Protein AF-R7SFF5-F1 (afdb_monomer)

Radius of gyration: 12.75 Å; Cα contacts (8 Å, |Δi|>4): 28; chains: 1; bounding box: 28×17×31 Å

Foldseek 3Di:
DWDWDDDPPDIDIDDDDDDPPDPDDDDDPVVCVVVPHDDDDDPDDDDDDPPD

Mean predicted aligned error: 5.03 Å

Solvent-accessible surface area (backbone atoms only — not comparable to full-atom values): 3822 Å² total; per-residue (Å²): 84,85,46,73,49,77,54,94,95,42,80,44,81,47,77,44,86,90,58,92,88,52,95,67,90,84,74,60,67,69,59,39,50,76,74,64,59,85,83,77,87,67,96,61,85,80,86,76,84,82,87,124

pLDDT: mean 86.96, std 8.7, range [57.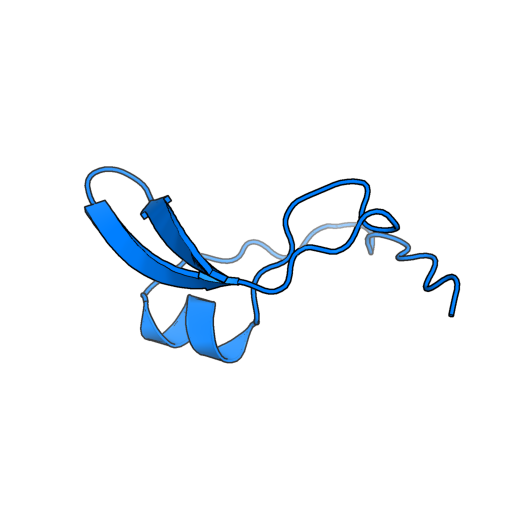0, 94.44]

Structure (mmCIF, N/CA/C/O backbone):
data_AF-R7SFF5-F1
#
_entry.id   AF-R7SFF5-F1
#
loop_
_atom_site.group_PDB
_atom_site.id
_atom_site.type_symbol
_atom_site.label_atom_id
_atom_site.label_alt_id
_atom_site.label_comp_id
_atom_site.label_asym_id
_atom_site.label_entity_id
_atom_site.label_seq_id
_atom_site.pdbx_PDB_ins_code
_atom_site.Cartn_x
_atom_site.Cartn_y
_atom_site.Cartn_z
_atom_site.occupancy
_atom_site.B_iso_or_equiv
_atom_site.auth_seq_id
_atom_site.auth_comp_id
_atom_site.auth_asym_id
_atom_site.auth_atom_id
_atom_site.pdbx_PDB_model_num
ATOM 1 N N . MET A 1 1 ? -8.427 -5.179 -11.173 1.00 85.81 1 MET A N 1
ATOM 2 C CA . MET A 1 1 ? -8.710 -6.503 -10.578 1.00 85.81 1 MET A CA 1
ATOM 3 C C . MET A 1 1 ? -9.188 -6.307 -9.145 1.00 85.81 1 MET A C 1
ATOM 5 O O . MET A 1 1 ? -8.506 -5.589 -8.420 1.00 85.81 1 MET A O 1
ATOM 9 N N . PRO A 1 2 ? -10.346 -6.85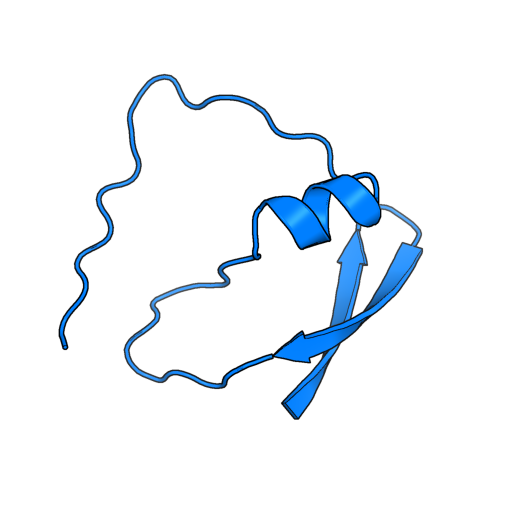6 -8.741 1.00 92.06 2 PRO A N 1
ATOM 10 C CA . PRO A 1 2 ? -10.788 -6.790 -7.350 1.00 92.06 2 PRO A CA 1
ATOM 11 C C . PRO A 1 2 ? -9.848 -7.614 -6.464 1.00 92.06 2 PRO A C 1
ATOM 13 O O . PRO A 1 2 ? -9.536 -8.757 -6.792 1.00 92.06 2 PRO A O 1
ATOM 16 N N . VAL A 1 3 ? -9.383 -7.024 -5.366 1.00 93.00 3 VAL A N 1
ATOM 17 C CA . VAL A 1 3 ? -8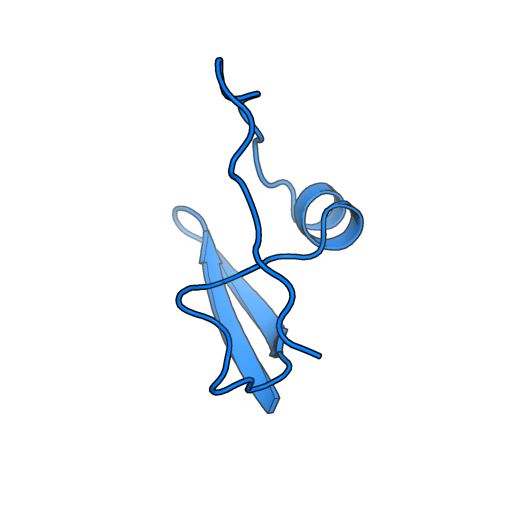.504 -7.665 -4.380 1.00 93.00 3 VAL A CA 1
ATOM 18 C C . VAL A 1 3 ? -8.870 -7.209 -2.969 1.00 93.00 3 VAL A C 1
ATOM 20 O O . VAL A 1 3 ? -9.530 -6.186 -2.786 1.00 93.00 3 VAL A O 1
ATOM 23 N N . THR A 1 4 ? -8.407 -7.951 -1.969 1.00 93.62 4 THR A N 1
ATOM 24 C CA . THR A 1 4 ? -8.553 -7.586 -0.55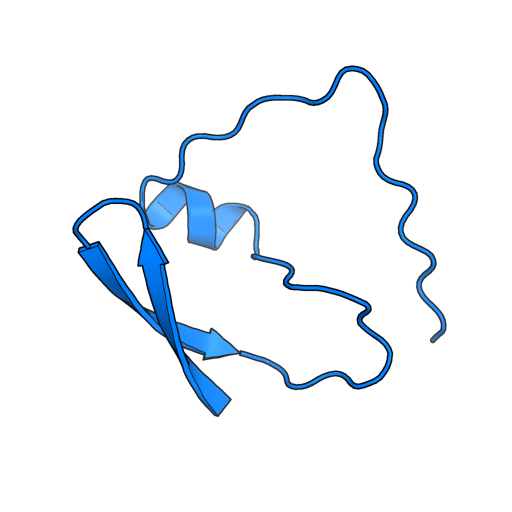8 1.00 93.62 4 THR A CA 1
ATOM 25 C C . THR A 1 4 ? -7.180 -7.294 0.027 1.00 93.62 4 THR A C 1
ATOM 27 O O . THR A 1 4 ? -6.281 -8.132 -0.045 1.00 93.62 4 THR A O 1
ATOM 30 N N . VAL A 1 5 ? -7.014 -6.115 0.625 1.00 91.31 5 VAL A N 1
ATOM 31 C CA . VAL A 1 5 ? -5.809 -5.754 1.383 1.00 91.31 5 VAL A CA 1
ATOM 32 C C . VAL A 1 5 ? -6.094 -5.935 2.868 1.00 91.31 5 VAL A C 1
ATOM 34 O O . VAL A 1 5 ? -7.101 -5.440 3.378 1.00 91.31 5 VAL A O 1
ATOM 37 N N . ARG A 1 6 ? -5.195 -6.631 3.572 1.00 90.31 6 ARG A N 1
ATOM 38 C CA . ARG A 1 6 ? -5.268 -6.784 5.028 1.00 90.31 6 ARG A CA 1
ATOM 39 C C . ARG A 1 6 ? -4.447 -5.694 5.708 1.00 90.31 6 ARG A C 1
ATOM 41 O O . ARG A 1 6 ? -3.236 -5.620 5.514 1.00 90.31 6 ARG A O 1
ATOM 48 N N . GLN A 1 7 ? -5.101 -4.886 6.531 1.00 87.38 7 GLN A N 1
ATOM 49 C CA . GLN A 1 7 ? -4.470 -3.871 7.368 1.00 87.38 7 GLN A CA 1
ATOM 50 C C . GLN A 1 7 ? -4.801 -4.174 8.830 1.00 87.38 7 GLN A C 1
ATOM 52 O O . GLN A 1 7 ? -5.958 -4.083 9.235 1.00 87.38 7 GLN A O 1
ATOM 57 N N . GLU A 1 8 ? -3.784 -4.520 9.623 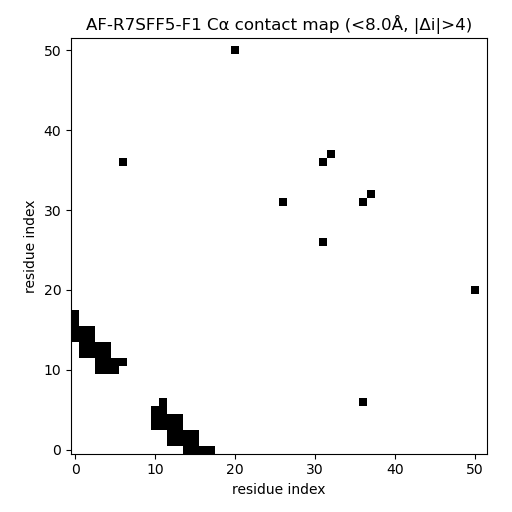1.00 84.56 8 GLU A N 1
ATOM 58 C CA . GLU A 1 8 ? -3.961 -4.941 11.021 1.00 84.56 8 GLU A CA 1
ATOM 59 C C . GLU A 1 8 ? -5.024 -6.061 11.124 1.00 84.56 8 GLU A C 1
ATOM 61 O O . GLU A 1 8 ? -4.834 -7.135 10.552 1.00 84.56 8 GLU A O 1
ATOM 66 N N . ASN A 1 9 ? -6.155 -5.794 11.788 1.00 86.94 9 ASN A N 1
ATOM 67 C CA . ASN A 1 9 ? -7.275 -6.726 11.972 1.00 86.94 9 ASN A CA 1
ATOM 68 C C . ASN A 1 9 ? -8.465 -6.437 11.040 1.00 86.94 9 ASN A C 1
ATOM 70 O O . ASN A 1 9 ? -9.600 -6.801 11.351 1.00 86.94 9 ASN A O 1
ATOM 74 N N . ARG A 1 10 ? -8.240 -5.730 9.927 1.00 91.56 10 ARG A N 1
ATOM 75 C CA . ARG A 1 10 ? -9.286 -5.348 8.972 1.00 91.56 10 ARG A CA 1
ATOM 76 C C . ARG A 1 10 ? -8.939 -5.821 7.569 1.00 91.56 10 ARG A C 1
ATOM 78 O O . ARG A 1 10 ? -7.791 -5.750 7.133 1.00 91.56 10 ARG A O 1
ATOM 85 N N . GLU A 1 11 ? -9.966 -6.256 6.857 1.00 94.44 11 GLU A N 1
ATOM 86 C CA . GLU A 1 11 ? -9.913 -6.557 5.432 1.00 94.44 11 GLU A CA 1
ATOM 87 C C . GLU A 1 11 ? -10.623 -5.448 4.660 1.00 94.44 11 GLU 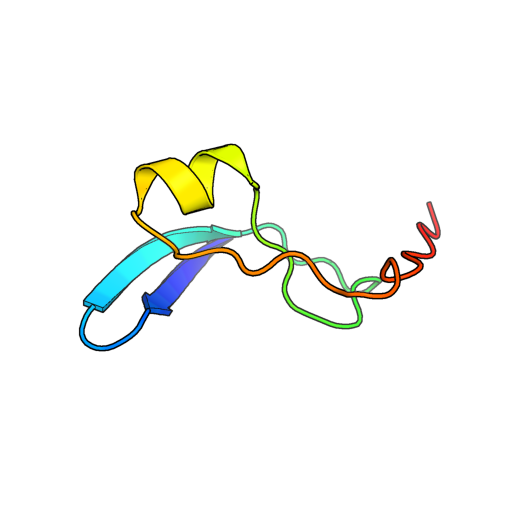A C 1
ATOM 89 O O . GLU A 1 11 ? -11.731 -5.042 5.015 1.00 94.44 11 GLU A O 1
ATOM 94 N N . ILE A 1 12 ? -9.962 -4.926 3.629 1.00 93.75 12 ILE A N 1
ATOM 95 C CA . ILE A 1 12 ? -10.451 -3.797 2.841 1.00 93.75 12 ILE A CA 1
ATOM 96 C C . ILE A 1 12 ? -10.481 -4.218 1.376 1.00 93.75 12 ILE A C 1
ATOM 98 O O . ILE A 1 12 ? -9.437 -4.478 0.774 1.00 93.75 12 ILE A O 1
ATOM 102 N N . ALA A 1 13 ? -11.682 -4.285 0.806 1.00 94.19 13 ALA A N 1
ATOM 103 C CA . ALA A 1 13 ? -11.868 -4.557 -0.613 1.00 94.19 13 ALA A CA 1
ATOM 104 C C . ALA A 1 13 ? -11.447 -3.337 -1.447 1.00 94.19 13 ALA A C 1
ATOM 106 O O . ALA A 1 13 ? -11.858 -2.207 -1.170 1.00 94.19 13 ALA A O 1
ATOM 107 N N . CYS A 1 14 ? -10.640 -3.558 -2.482 1.00 93.00 14 CYS A N 1
ATOM 108 C CA . CYS A 1 14 ? -10.208 -2.512 -3.399 1.00 93.00 14 CYS A CA 1
ATOM 109 C C . CYS A 1 14 ? -9.994 -3.040 -4.823 1.00 93.00 14 CYS A C 1
ATOM 111 O O . CYS A 1 14 ? -10.105 -4.233 -5.105 1.00 93.00 14 CYS A O 1
ATOM 113 N N . SER A 1 15 ? -9.719 -2.119 -5.745 1.00 94.00 15 SER A N 1
ATOM 114 C CA . SER A 1 15 ? -9.296 -2.449 -7.104 1.00 94.00 15 SER A CA 1
ATOM 115 C C . SER A 1 15 ? -7.800 -2.211 -7.242 1.00 94.00 15 SER A C 1
ATOM 117 O O . SER A 1 15 ? -7.316 -1.144 -6.877 1.00 94.00 15 SER A O 1
ATOM 119 N N . ALA A 1 16 ? -7.093 -3.186 -7.805 1.00 92.19 16 ALA A N 1
ATOM 120 C CA . ALA A 1 16 ? -5.671 -3.100 -8.112 1.00 92.19 16 ALA A CA 1
ATOM 121 C C . ALA A 1 16 ? -5.411 -3.204 -9.620 1.00 92.19 16 ALA A C 1
ATOM 123 O O . ALA A 1 16 ? -6.134 -3.904 -10.344 1.00 92.19 16 ALA A O 1
ATOM 124 N N . LEU A 1 17 ? -4.355 -2.529 -10.071 1.00 91.25 17 LEU A N 1
ATOM 125 C CA . LEU A 1 17 ? -3.707 -2.786 -11.353 1.00 91.25 17 LEU A CA 1
ATOM 126 C C . LEU A 1 17 ? -2.723 -3.948 -11.167 1.00 91.25 17 LEU A C 1
ATOM 128 O O . LEU A 1 17 ? -1.972 -3.959 -10.194 1.00 91.25 17 LEU A O 1
ATOM 132 N N . LEU A 1 18 ? -2.751 -4.928 -12.072 1.00 89.12 18 LEU A N 1
ATOM 133 C CA . LEU A 1 18 ? -1.730 -5.971 -12.116 1.00 89.12 18 LEU A CA 1
ATOM 134 C C . LEU A 1 18 ? -0.623 -5.501 -13.055 1.00 89.12 18 LEU A C 1
ATOM 136 O O . LEU A 1 18 ? -0.879 -5.305 -14.240 1.00 89.12 18 LEU A O 1
ATOM 140 N N . ASP A 1 19 ? 0.574 -5.324 -12.511 1.00 87.12 19 ASP A N 1
ATOM 141 C CA . ASP A 1 19 ? 1.734 -4.818 -13.235 1.00 87.12 19 ASP A CA 1
ATOM 142 C C . ASP A 1 19 ? 2.926 -5.754 -13.007 1.00 87.12 19 ASP A C 1
ATOM 144 O O . ASP A 1 19 ? 3.409 -5.899 -11.884 1.00 87.12 19 ASP A O 1
ATOM 148 N N . SER A 1 20 ? 3.381 -6.423 -14.070 1.00 87.75 20 SER A N 1
ATOM 149 C CA . SER A 1 20 ? 4.537 -7.324 -14.016 1.00 87.75 20 SER A CA 1
ATOM 150 C C . SER A 1 20 ? 5.873 -6.592 -13.862 1.00 87.75 20 SER A C 1
ATOM 152 O O . SER A 1 20 ? 6.863 -7.232 -13.516 1.00 87.75 20 SER A O 1
ATOM 154 N N . GLY A 1 21 ? 5.918 -5.281 -14.124 1.00 86.19 21 GLY A N 1
ATOM 155 C CA . GLY A 1 21 ? 7.090 -4.436 -13.890 1.00 86.19 21 GLY A CA 1
ATOM 156 C C . GLY A 1 21 ? 7.266 -4.035 -12.423 1.00 86.19 21 GLY A C 1
ATOM 157 O O . GLY A 1 21 ? 8.346 -3.602 -12.023 1.00 86.19 21 GLY A O 1
ATOM 158 N N . ALA A 1 22 ? 6.237 -4.213 -11.591 1.00 84.75 22 ALA A N 1
ATOM 159 C CA . ALA A 1 22 ? 6.279 -3.860 -10.181 1.00 84.75 22 ALA A CA 1
ATOM 160 C C . ALA A 1 22 ? 6.917 -4.976 -9.332 1.00 84.75 22 ALA A C 1
ATOM 162 O O . ALA A 1 22 ? 6.371 -6.067 -9.179 1.00 84.75 22 ALA A O 1
ATOM 163 N N . THR A 1 23 ? 8.036 -4.679 -8.665 1.00 85.44 23 THR A N 1
ATOM 164 C CA . THR A 1 23 ? 8.705 -5.612 -7.729 1.00 85.44 23 THR A CA 1
ATOM 165 C C . THR A 1 23 ? 8.012 -5.702 -6.358 1.00 85.44 23 THR A C 1
ATOM 167 O O . THR A 1 23 ? 8.560 -6.251 -5.403 1.00 85.44 23 THR A O 1
ATOM 170 N N . GLY A 1 24 ? 6.821 -5.123 -6.207 1.00 84.88 24 GLY A N 1
ATOM 171 C CA . GLY A 1 24 ? 6.130 -5.047 -4.927 1.00 84.88 24 GLY A CA 1
ATOM 172 C C . GLY A 1 24 ? 4.732 -4.456 -5.029 1.00 84.88 24 GLY A C 1
ATOM 173 O O . GLY A 1 24 ? 4.192 -4.254 -6.113 1.00 84.88 24 GLY A O 1
ATOM 174 N N . LEU A 1 25 ? 4.145 -4.185 -3.865 1.00 87.00 25 LEU A N 1
ATOM 175 C CA . LEU A 1 25 ? 2.815 -3.607 -3.748 1.00 87.00 25 LEU A CA 1
ATOM 176 C C . LEU A 1 25 ? 2.918 -2.107 -3.475 1.00 87.00 25 LEU A C 1
ATOM 178 O O . LEU A 1 25 ? 3.541 -1.678 -2.502 1.00 87.00 25 LEU A O 1
ATOM 182 N N . PHE A 1 26 ? 2.260 -1.325 -4.322 1.00 88.69 26 PHE A N 1
ATOM 183 C CA . PHE A 1 26 ? 2.176 0.122 -4.207 1.00 88.69 26 PHE A CA 1
ATOM 184 C C . PHE A 1 26 ? 0.730 0.509 -3.920 1.00 88.69 26 PHE A C 1
ATOM 186 O O . PHE A 1 26 ? -0.199 -0.010 -4.537 1.00 88.69 26 PHE A O 1
ATOM 193 N N . ILE A 1 27 ? 0.544 1.398 -2.950 1.00 89.94 27 ILE A N 1
ATOM 194 C CA . ILE A 1 27 ? -0.772 1.881 -2.538 1.00 89.94 27 ILE A CA 1
ATOM 195 C C . ILE A 1 27 ? -0.827 3.370 -2.830 1.00 89.94 27 ILE A C 1
ATOM 197 O O . ILE A 1 27 ? 0.090 4.109 -2.468 1.00 89.94 27 ILE A O 1
ATOM 201 N N . ASP A 1 28 ? -1.922 3.800 -3.449 1.00 90.88 28 ASP A N 1
ATOM 202 C CA . ASP A 1 28 ? -2.221 5.215 -3.608 1.00 90.88 28 ASP A CA 1
ATOM 203 C C . ASP A 1 28 ? -2.272 5.923 -2.243 1.00 90.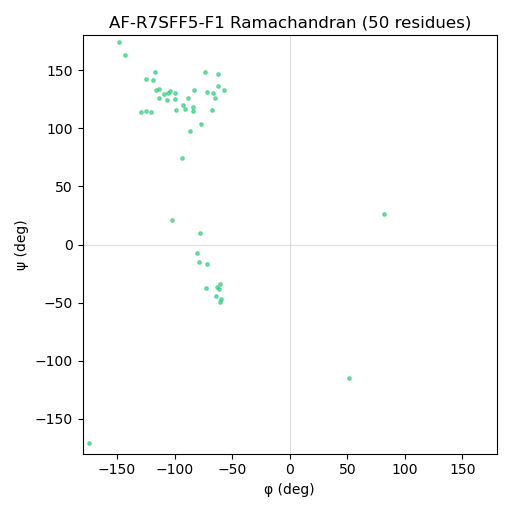88 28 ASP A C 1
ATOM 205 O O . ASP A 1 28 ? -2.897 5.457 -1.283 1.00 90.88 28 ASP A O 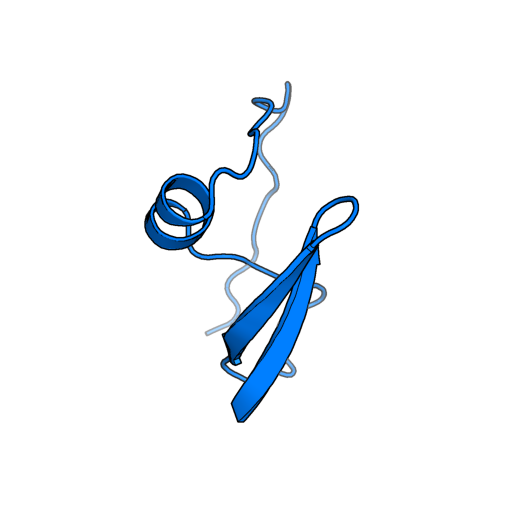1
ATOM 209 N N . TRP A 1 29 ? -1.600 7.066 -2.157 1.00 90.44 29 TRP A N 1
ATOM 210 C CA . TRP A 1 29 ? -1.413 7.786 -0.903 1.00 90.44 29 TRP A CA 1
ATOM 211 C C . TRP A 1 29 ? -2.736 8.294 -0.319 1.00 90.44 29 TRP A C 1
ATOM 213 O O . TRP A 1 29 ? -2.992 8.140 0.880 1.00 90.44 29 TRP A O 1
ATOM 223 N N . ASP A 1 30 ? -3.601 8.861 -1.160 1.00 93.75 30 ASP A N 1
ATOM 224 C CA . ASP A 1 30 ? -4.876 9.425 -0.721 1.00 93.75 30 ASP A CA 1
ATOM 225 C C . ASP A 1 30 ? -5.873 8.331 -0.343 1.00 93.75 30 ASP A C 1
ATOM 227 O O . ASP A 1 30 ? -6.607 8.463 0.643 1.00 93.75 30 ASP A O 1
ATOM 231 N N . TRP A 1 31 ? -5.872 7.219 -1.076 1.00 93.38 31 TRP A N 1
ATOM 232 C CA . TRP A 1 31 ? -6.642 6.038 -0.727 1.00 93.38 31 TRP A CA 1
ATOM 233 C C . TRP A 1 31 ? -6.212 5.482 0.630 1.00 93.38 31 TRP A C 1
ATOM 235 O O . TRP A 1 31 ? -7.060 5.295 1.503 1.00 93.38 31 TRP A O 1
ATOM 245 N N . GLY A 1 32 ? -4.910 5.287 0.856 1.00 93.25 32 GLY A N 1
ATOM 246 C CA . GLY A 1 32 ? -4.415 4.758 2.126 1.00 93.25 32 GLY A CA 1
ATOM 247 C C . GLY A 1 32 ? -4.760 5.673 3.308 1.00 93.25 32 GLY A C 1
ATOM 248 O O . GLY A 1 32 ? -5.194 5.189 4.353 1.00 93.25 32 GLY A O 1
ATOM 249 N N . LYS A 1 33 ? -4.692 7.000 3.132 1.00 93.69 33 LYS A N 1
ATOM 250 C CA . LYS A 1 33 ? -5.177 7.959 4.140 1.00 93.69 33 LYS A CA 1
ATOM 251 C C . LYS A 1 33 ? -6.665 7.799 4.440 1.00 93.69 33 LYS A C 1
ATOM 253 O O . LYS A 1 33 ? -7.036 7.758 5.610 1.00 93.69 33 LYS A O 1
ATOM 258 N N . LYS A 1 34 ? -7.514 7.682 3.412 1.00 93.56 34 LYS A N 1
ATOM 259 C CA . LYS A 1 34 ? -8.968 7.482 3.577 1.00 93.56 34 LYS A CA 1
ATOM 260 C C . LYS A 1 34 ? -9.297 6.189 4.324 1.00 93.56 34 LYS A C 1
ATOM 262 O O . LYS A 1 34 ? -10.253 6.167 5.090 1.00 93.56 34 LYS A O 1
ATOM 267 N N . GLN A 1 35 ? -8.499 5.141 4.131 1.00 93.00 35 GLN A N 1
ATOM 268 C CA . GLN A 1 35 ? -8.653 3.872 4.847 1.00 93.00 35 GLN A CA 1
ATOM 269 C C . GLN A 1 35 ? -8.060 3.882 6.267 1.00 93.00 35 GLN A C 1
ATOM 271 O O . GLN A 1 35 ? -8.269 2.941 7.029 1.00 93.00 35 GLN A O 1
ATOM 276 N N . GLY A 1 36 ? -7.355 4.951 6.654 1.00 91.75 36 GLY A N 1
ATOM 277 C CA . GLY A 1 36 ? -6.749 5.081 7.977 1.00 91.75 36 GLY A CA 1
ATOM 278 C C . GLY A 1 36 ? -5.407 4.361 8.119 1.00 91.75 36 GLY A C 1
ATOM 279 O O . GLY A 1 36 ? -5.041 3.966 9.227 1.00 91.75 36 GLY A O 1
ATOM 280 N N . PHE A 1 37 ? -4.658 4.172 7.027 1.00 90.69 37 PHE A N 1
ATOM 281 C CA . PHE A 1 37 ? -3.270 3.715 7.111 1.00 90.69 37 PHE A CA 1
ATOM 282 C C . PHE A 1 37 ? -2.417 4.733 7.870 1.00 90.69 37 PHE A C 1
ATOM 284 O O . PHE A 1 37 ? -2.503 5.945 7.656 1.00 90.69 37 PHE A O 1
ATOM 291 N N . LYS A 1 38 ? -1.559 4.223 8.756 1.00 89.69 38 LYS A N 1
ATOM 292 C CA . LYS A 1 38 ? -0.522 5.017 9.414 1.00 89.69 38 LYS A CA 1
ATOM 293 C C . LYS A 1 38 ? 0.728 4.997 8.544 1.00 89.69 38 LYS A C 1
ATOM 295 O O . LYS A 1 38 ? 1.223 3.928 8.197 1.00 89.69 38 LYS A O 1
ATOM 300 N N . PHE A 1 39 ? 1.242 6.177 8.214 1.00 88.25 39 PHE A N 1
ATOM 301 C CA . PHE A 1 39 ? 2.437 6.328 7.392 1.00 88.25 39 PHE A CA 1
ATOM 302 C C . PHE A 1 39 ? 3.595 6.826 8.244 1.00 88.25 39 PHE A C 1
ATOM 304 O O . PHE A 1 39 ? 3.478 7.842 8.929 1.00 88.25 39 PHE A O 1
ATOM 311 N N . THR A 1 40 ? 4.730 6.142 8.148 1.00 88.31 40 THR A N 1
ATOM 312 C CA . THR A 1 40 ? 5.986 6.595 8.743 1.00 88.31 40 THR A CA 1
ATOM 313 C C . THR A 1 40 ? 6.887 7.089 7.626 1.00 88.31 40 THR A C 1
ATOM 315 O O . THR A 1 40 ? 7.163 6.357 6.673 1.00 88.31 40 THR A O 1
ATOM 318 N N . LYS A 1 41 ? 7.346 8.339 7.727 1.00 86.81 41 LYS A N 1
ATOM 319 C CA . LYS A 1 41 ? 8.316 8.883 6.776 1.00 86.81 41 LYS A CA 1
ATOM 320 C C . LYS A 1 41 ? 9.622 8.099 6.914 1.00 86.81 41 LYS A C 1
ATOM 322 O O . LYS A 1 41 ? 10.152 7.986 8.015 1.00 86.81 41 LYS A O 1
ATOM 327 N N . LYS A 1 42 ? 10.126 7.555 5.806 1.00 85.19 42 LYS A N 1
ATOM 328 C CA . LYS A 1 42 ? 11.439 6.904 5.789 1.00 85.19 42 LYS A CA 1
ATOM 329 C C . LYS A 1 42 ? 12.553 7.948 5.849 1.0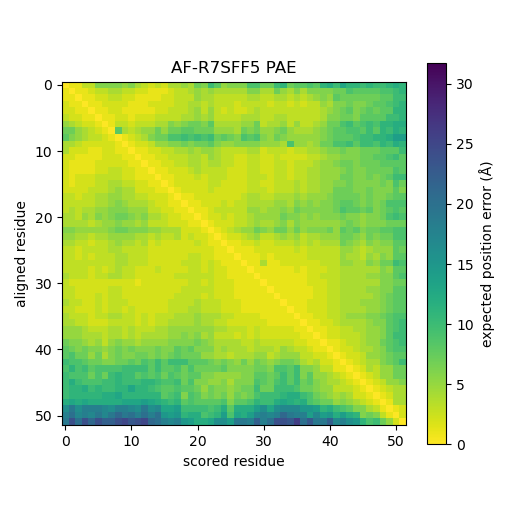0 85.19 42 LYS A C 1
ATOM 331 O O . LYS A 1 42 ? 12.399 9.045 5.314 1.00 85.19 42 LYS A O 1
ATOM 336 N N . GLU A 1 43 ? 13.665 7.577 6.476 1.00 92.56 43 GLU A N 1
ATOM 337 C CA . GLU A 1 43 ? 14.883 8.396 6.543 1.00 92.56 43 GLU A CA 1
ATOM 338 C C . GLU A 1 43 ? 15.482 8.633 5.151 1.00 92.56 43 GLU A C 1
ATOM 340 O O . GLU A 1 43 ? 15.915 9.739 4.831 1.00 92.56 43 GLU A O 1
ATOM 345 N N . HIS A 1 44 ? 15.404 7.618 4.287 1.00 89.19 44 HIS A N 1
ATOM 346 C CA . HIS A 1 44 ? 15.825 7.696 2.894 1.00 89.19 44 HIS A CA 1
ATOM 347 C C . HIS A 1 44 ? 14.647 7.438 1.946 1.00 89.19 44 HIS A C 1
ATOM 349 O O . HIS A 1 44 ? 13.801 6.578 2.233 1.00 89.19 44 HIS A O 1
ATOM 355 N N . PRO A 1 45 ? 14.571 8.163 0.815 1.00 84.06 45 PRO A N 1
ATOM 356 C CA . PRO A 1 45 ? 13.574 7.890 -0.208 1.00 84.06 45 PRO A CA 1
ATOM 357 C C . PRO A 1 45 ? 13.778 6.486 -0.789 1.00 84.06 45 PRO A C 1
ATOM 359 O O . PRO A 1 45 ? 14.901 6.001 -0.910 1.00 84.06 45 PRO A O 1
ATOM 362 N N . ILE A 1 46 ? 12.677 5.833 -1.160 1.00 79.50 46 ILE A N 1
ATOM 363 C CA . ILE A 1 46 ? 12.733 4.602 -1.949 1.00 79.50 46 ILE A CA 1
ATOM 364 C C . ILE A 1 46 ? 12.843 5.035 -3.405 1.00 79.50 46 ILE A C 1
ATOM 366 O O . ILE A 1 46 ? 11.919 5.659 -3.927 1.00 79.50 46 ILE A O 1
ATOM 370 N N . THR A 1 47 ? 13.961 4.722 -4.052 1.00 75.31 47 THR A N 1
ATOM 371 C CA . THR A 1 47 ? 14.100 4.936 -5.493 1.00 75.31 47 THR A CA 1
ATOM 372 C C . THR A 1 47 ? 13.155 3.988 -6.219 1.00 75.31 47 THR A C 1
ATOM 374 O O . THR A 1 47 ? 13.300 2.770 -6.129 1.00 75.31 47 THR A O 1
ATOM 377 N N . VAL A 1 48 ? 12.174 4.553 -6.918 1.00 71.81 48 VAL A N 1
ATOM 378 C CA . VAL A 1 48 ? 11.283 3.811 -7.809 1.00 71.81 48 VAL A CA 1
ATOM 379 C C . VAL A 1 48 ? 11.813 3.995 -9.224 1.00 71.81 48 VAL A C 1
ATOM 381 O O . VAL A 1 48 ? 11.855 5.115 -9.729 1.00 71.81 48 VAL A O 1
ATOM 384 N N . PHE A 1 49 ? 12.251 2.905 -9.847 1.00 69.56 49 PHE A N 1
ATOM 385 C CA . PHE A 1 49 ? 12.620 2.900 -11.257 1.00 69.56 49 PHE A CA 1
ATOM 386 C C . PHE A 1 49 ? 11.350 2.640 -12.053 1.00 69.56 49 PHE A C 1
ATOM 388 O O . PHE A 1 49 ? 10.904 1.500 -12.144 1.00 69.56 49 PHE A O 1
ATOM 395 N N . ASN A 1 50 ? 10.737 3.706 -12.563 1.00 60.47 50 ASN A N 1
ATOM 396 C CA . ASN A 1 50 ? 9.633 3.550 -13.495 1.00 60.47 50 ASN A CA 1
ATOM 397 C C . ASN A 1 50 ? 10.243 3.177 -14.850 1.00 60.47 50 ASN A C 1
ATOM 399 O O . ASN A 1 50 ? 10.887 4.009 -15.487 1.00 60.47 50 ASN A O 1
ATOM 403 N N . VAL A 1 51 ? 10.145 1.902 -15.210 1.00 59.47 51 VAL A N 1
ATOM 404 C CA . VAL A 1 51 ? 10.487 1.389 -16.539 1.00 59.47 51 VAL A CA 1
ATOM 405 C C . VAL A 1 51 ? 9.202 1.386 -17.360 1.00 59.47 51 VAL A C 1
ATOM 407 O O . VAL A 1 51 ? 8.578 0.345 -17.529 1.00 59.47 51 VAL A O 1
ATOM 410 N N . ASP A 1 52 ? 8.780 2.581 -17.767 1.00 57.00 52 ASP A N 1
ATOM 411 C CA . ASP A 1 52 ? 7.818 2.772 -18.862 1.00 57.00 52 ASP A CA 1
ATOM 412 C C . ASP A 1 52 ? 8.595 2.865 -20.186 1.00 57.00 52 ASP A C 1
ATOM 414 O O . ASP A 1 52 ? 9.679 3.505 -20.176 1.00 57.00 52 ASP A O 1
#

Secondary structure (DSSP, 8-state):
-EEEEEETTEEEEEE----TT-SS----HHHHHHHT------SS--------

Organism: Coniophora puteana (strain RWD-64-598) (NCBI:txid741705)

Sequence (52 aa):
MPVTVRQENREIACSALLDSGATGLFIDWDWGKKQGFKFTKKEHPITVFNVD

Nearest PDB structures (foldseek):
  1b35-assembly1_B  TM=3.045E-01  e=2.164E+00  Cricket paralysis virus